Protein AF-A0A924XAI4-F1 (afdb_monomer)

Nearest PDB structures (foldseek):
  3aaw-assembly1_C  TM=6.026E-01  e=7.323E-02  Corynebacterium glutamicum
  3ab2-assembly2_F  TM=6.067E-01  e=8.876E-02  Corynebacterium glutamicum
  3ab4-assembly4_N  TM=6.131E-01  e=1.482E-01  Corynebacterium glutamicum
  3ab2-assembly3_J  TM=6.031E-01  e=2.178E-01  Corynebacterium glutamicum
  3s1t-assembly1_B  TM=5.875E-01  e=3.199E-01  Mycobacterium tuberculosis H37Rv

Secondary structure (DSSP, 8-state):
---------------SS-S--EEEEEEESSHHHHHHHHHHHHHTT--EEEEE---SSS-GGG-PEEEEEEGGGHHHHHHHHHHH-

Sequence (85 aa):
MA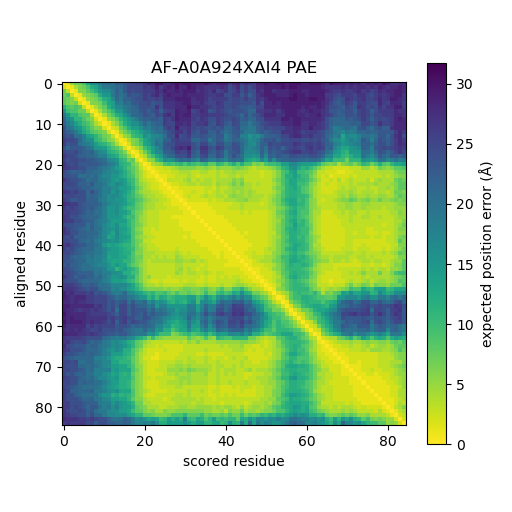SEIIARQGPLAFGPHLPDDIVLLRTFTYEHEALIAQAALESHGIPSMLKSDSAAGMLAFVHGISIAVRAVDKERAARIISEKV

Radius of gyration: 16.92 Å; Cα contacts (8 Å, |Δi|>4): 103; chains: 1; bounding box: 30×45×50 Å

Foldseek 3Di:
DDDDPDPDDDDPPPPPDDDPAWDWQDFALDPVLVVQLCVQCVVVVFDKDKDFPCPDDDPSNRTTIIIIGGPVCRVVSNVSSVVRD

Structure (mmCIF, N/CA/C/O backbone):
data_AF-A0A924XAI4-F1
#
_entry.id   AF-A0A924XAI4-F1
#
loop_
_atom_site.group_PDB
_atom_site.id
_atom_site.type_symbol
_atom_site.label_atom_id
_atom_site.label_alt_id
_atom_site.label_comp_id
_atom_site.label_asym_id
_atom_site.label_entity_id
_atom_site.label_seq_id
_atom_site.pdbx_PDB_ins_code
_atom_site.Cartn_x
_atom_site.Cartn_y
_atom_site.Cartn_z
_atom_site.occupancy
_atom_site.B_iso_or_equiv
_atom_site.auth_seq_id
_atom_site.auth_comp_id
_atom_site.auth_asym_id
_atom_site.auth_atom_id
_atom_site.pdbx_PDB_model_num
ATOM 1 N N . MET A 1 1 ? 3.306 31.038 37.133 1.00 44.47 1 MET A N 1
ATOM 2 C CA . MET A 1 1 ? 3.259 31.552 35.748 1.00 44.47 1 MET A CA 1
ATOM 3 C C . MET A 1 1 ? 3.535 30.380 34.828 1.00 44.47 1 MET A C 1
ATOM 5 O O . MET A 1 1 ? 4.554 29.727 34.991 1.00 44.47 1 MET A O 1
ATOM 9 N N . ALA A 1 2 ? 2.549 30.042 34.003 1.00 48.50 2 ALA A N 1
ATOM 10 C CA . ALA A 1 2 ? 2.510 28.854 33.164 1.00 48.50 2 ALA A CA 1
ATOM 11 C C . ALA A 1 2 ? 3.446 28.969 31.954 1.00 48.50 2 ALA A C 1
ATOM 13 O O . ALA A 1 2 ? 3.525 30.034 31.347 1.00 48.50 2 ALA A O 1
ATOM 14 N N . SER A 1 3 ? 4.098 27.866 31.588 1.00 48.25 3 SER A N 1
ATOM 15 C CA . SER A 1 3 ? 4.557 27.568 30.224 1.00 48.25 3 SER A CA 1
ATOM 16 C C . SER A 1 3 ? 4.862 26.073 30.144 1.00 48.25 3 SER A C 1
ATOM 18 O O . SER A 1 3 ? 5.986 25.627 30.353 1.00 48.25 3 SER A O 1
ATOM 20 N N . GLU A 1 4 ? 3.807 25.296 29.917 1.00 49.16 4 GLU A N 1
ATOM 21 C CA . GLU A 1 4 ? 3.862 23.873 29.595 1.00 49.16 4 GLU A CA 1
ATOM 22 C C . GLU A 1 4 ? 4.156 23.756 28.093 1.00 49.16 4 GLU A C 1
ATOM 24 O O . GLU A 1 4 ? 3.289 23.973 27.246 1.00 49.16 4 GLU A O 1
ATOM 29 N N . ILE A 1 5 ? 5.423 23.520 27.747 1.00 58.91 5 ILE A N 1
ATOM 30 C CA . ILE A 1 5 ? 5.865 23.374 26.357 1.00 58.91 5 ILE A CA 1
ATOM 31 C C . ILE A 1 5 ? 5.630 21.919 25.940 1.00 58.91 5 ILE A C 1
ATOM 33 O O . ILE A 1 5 ? 6.439 21.038 26.205 1.00 58.91 5 ILE A O 1
ATOM 37 N N . ILE A 1 6 ? 4.465 21.698 25.331 1.00 57.22 6 ILE A N 1
ATOM 38 C CA . ILE A 1 6 ? 4.158 20.734 24.262 1.00 57.22 6 ILE A CA 1
ATOM 39 C C . ILE A 1 6 ? 5.014 19.455 24.298 1.00 57.22 6 ILE A C 1
ATOM 41 O O . ILE A 1 6 ? 5.957 19.268 23.530 1.00 57.22 6 ILE A O 1
ATOM 45 N N . ALA A 1 7 ? 4.593 18.510 25.135 1.00 55.66 7 ALA A N 1
ATOM 46 C CA . ALA A 1 7 ? 4.922 17.102 24.974 1.00 55.66 7 ALA A CA 1
ATOM 47 C C . ALA A 1 7 ? 4.182 16.539 23.750 1.00 55.66 7 ALA A C 1
ATOM 49 O O . ALA A 1 7 ? 3.120 15.938 23.884 1.00 55.66 7 ALA A O 1
ATOM 50 N N . ARG A 1 8 ? 4.709 16.739 22.541 1.00 52.84 8 ARG A N 1
ATOM 51 C CA . ARG A 1 8 ? 4.309 15.966 21.357 1.00 52.84 8 ARG A CA 1
ATOM 52 C C . ARG A 1 8 ? 5.496 15.848 20.427 1.00 52.84 8 ARG A C 1
ATOM 54 O O . ARG A 1 8 ? 5.743 16.772 19.670 1.00 52.84 8 ARG A O 1
ATOM 61 N N . GLN A 1 9 ? 6.211 14.734 20.535 1.00 54.31 9 GLN A N 1
ATOM 62 C CA . GLN A 1 9 ? 6.638 13.839 19.447 1.00 54.31 9 GLN A CA 1
ATOM 63 C C . GLN A 1 9 ? 7.566 12.802 20.094 1.00 54.31 9 GLN A C 1
ATOM 65 O O . GLN A 1 9 ? 8.787 12.932 20.094 1.00 54.31 9 GLN A O 1
ATOM 70 N N . GLY A 1 10 ? 6.959 11.799 20.737 1.00 43.22 10 GLY A N 1
ATOM 71 C CA . GLY A 1 10 ? 7.666 10.546 20.990 1.00 43.22 10 GLY A CA 1
ATOM 72 C C . GLY A 1 10 ? 7.994 9.876 19.649 1.00 43.22 10 GLY A C 1
ATOM 73 O O . GLY A 1 10 ? 7.318 10.164 18.657 1.00 43.22 10 GLY A O 1
ATOM 74 N N . PRO A 1 11 ? 9.019 9.010 19.590 1.00 45.81 11 PRO A N 1
ATOM 75 C CA . PRO A 1 11 ? 9.382 8.302 18.365 1.00 45.81 11 PRO A CA 1
ATOM 76 C C . PRO A 1 11 ? 8.173 7.509 17.854 1.00 45.81 11 PRO A C 1
ATOM 78 O O . PRO A 1 11 ? 7.284 7.191 18.641 1.00 45.81 11 PRO A O 1
ATOM 81 N N . LEU A 1 12 ? 8.138 7.205 16.552 1.00 51.22 12 LEU A N 1
ATOM 82 C CA . LEU A 1 12 ? 7.132 6.375 15.872 1.00 51.22 12 LEU A CA 1
ATOM 83 C C . LEU A 1 12 ? 7.065 4.961 16.490 1.00 51.22 12 LEU A C 1
ATOM 85 O O . LEU A 1 12 ? 7.497 3.974 15.904 1.00 51.22 12 LEU A O 1
ATOM 89 N N . ALA A 1 13 ? 6.561 4.858 17.713 1.00 45.78 13 ALA A N 1
ATOM 90 C CA . ALA A 1 13 ? 6.294 3.624 18.408 1.00 45.78 13 ALA A CA 1
ATOM 91 C C . ALA A 1 13 ? 4.904 3.195 17.960 1.00 45.78 13 ALA A C 1
ATOM 93 O O . ALA A 1 13 ? 3.889 3.731 18.410 1.00 45.78 13 ALA A O 1
ATOM 94 N N . PHE A 1 14 ? 4.872 2.253 17.019 1.00 55.12 14 PHE A N 1
ATOM 95 C CA . PHE A 1 14 ? 3.706 1.419 16.783 1.00 55.12 14 PHE A CA 1
ATOM 96 C C . PHE A 1 14 ? 3.204 0.947 18.159 1.00 55.12 14 PHE A C 1
ATOM 98 O O . PHE A 1 14 ? 3.884 0.177 18.834 1.00 55.12 14 PHE A O 1
ATOM 105 N N . GLY A 1 15 ? 2.086 1.510 18.633 1.00 49.38 15 GLY A N 1
ATOM 106 C CA . GLY A 1 15 ? 1.542 1.179 19.950 1.00 49.38 15 GLY A CA 1
ATOM 107 C C . GLY A 1 15 ? 1.309 -0.331 20.087 1.00 49.38 15 GLY A C 1
ATOM 108 O O . GLY A 1 15 ? 1.151 -1.013 19.071 1.00 49.38 15 GLY A O 1
ATOM 109 N N . PRO A 1 16 ? 1.279 -0.879 21.314 1.00 48.75 16 PRO A N 1
ATOM 110 C CA . PRO A 1 16 ? 1.104 -2.306 21.534 1.00 48.75 16 PRO A CA 1
ATOM 111 C C . PRO A 1 16 ? -0.361 -2.678 21.268 1.00 48.75 16 PRO A C 1
ATOM 113 O O . PRO A 1 16 ? -1.194 -2.737 22.172 1.00 48.75 16 PRO A O 1
ATOM 116 N N . HIS A 1 17 ? -0.695 -2.891 20.000 1.00 47.53 17 HIS A N 1
ATOM 117 C CA . HIS A 1 17 ? -1.935 -3.525 19.576 1.00 47.53 17 HIS A CA 1
ATOM 118 C C . HIS A 1 17 ? -1.619 -4.480 18.426 1.00 47.53 17 HIS A C 1
ATOM 120 O O . HIS A 1 17 ? -1.529 -4.059 17.281 1.00 47.53 17 HIS A O 1
ATOM 126 N N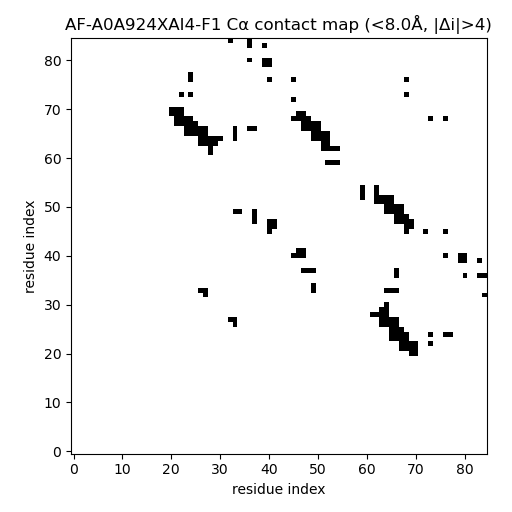 . LEU A 1 18 ? -1.407 -5.743 18.820 1.00 47.56 18 LEU A N 1
ATOM 127 C CA . LEU A 1 18 ? -1.393 -6.997 18.050 1.00 47.56 18 LEU A CA 1
ATOM 128 C C . LEU A 1 18 ? -0.547 -7.029 16.748 1.00 47.56 18 LEU A C 1
ATOM 130 O O . LEU A 1 18 ? -0.857 -6.328 15.788 1.00 47.56 18 LEU A O 1
ATOM 134 N N . PRO A 1 19 ? 0.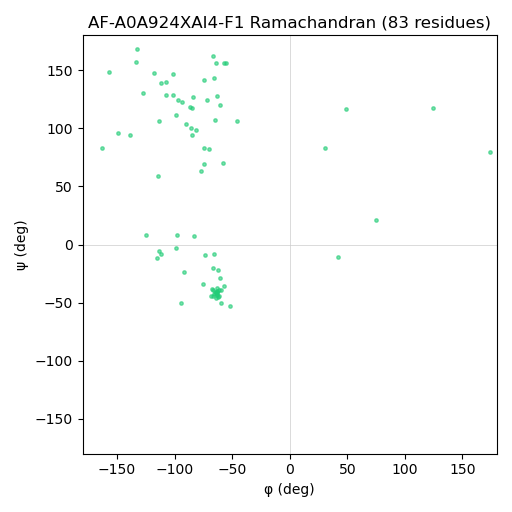495 -7.880 16.672 1.00 56.62 19 PRO A N 1
ATOM 135 C CA . PRO A 1 19 ? 1.484 -7.832 15.595 1.00 56.62 19 PRO A CA 1
ATOM 136 C C . PRO A 1 19 ? 1.125 -8.542 14.271 1.00 56.62 19 PRO A C 1
ATOM 138 O O . PRO A 1 19 ? 1.989 -8.592 13.403 1.00 56.62 19 PRO A O 1
ATOM 141 N N . ASP A 1 20 ? -0.088 -9.058 14.047 1.0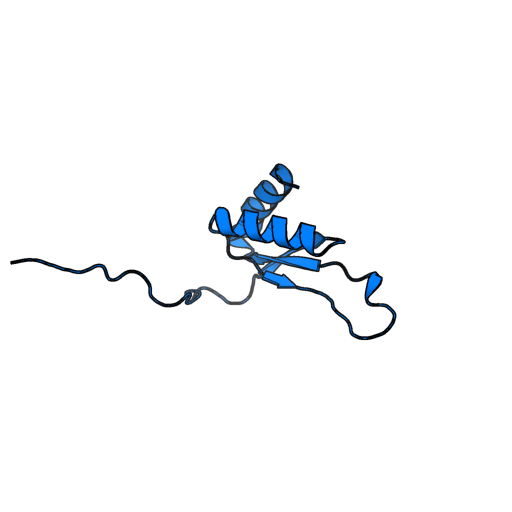0 56.62 20 ASP A N 1
ATOM 142 C CA . ASP A 1 20 ? -0.236 -10.144 13.052 1.00 56.62 20 ASP A CA 1
ATOM 143 C C . ASP A 1 20 ? -1.026 -9.862 11.768 1.00 56.62 20 ASP A C 1
ATOM 145 O O . ASP A 1 20 ? -1.011 -10.690 10.863 1.00 56.62 20 ASP A O 1
ATOM 149 N N . ASP A 1 21 ? -1.655 -8.701 11.609 1.00 74.19 21 ASP A N 1
ATOM 150 C CA . ASP A 1 21 ? -2.525 -8.467 10.449 1.00 74.19 21 ASP A CA 1
ATOM 151 C C . ASP A 1 21 ? -1.961 -7.380 9.523 1.00 74.19 21 ASP A C 1
ATOM 153 O O . ASP A 1 21 ? -2.567 -6.335 9.283 1.00 74.19 21 ASP A O 1
ATOM 157 N N . ILE A 1 22 ? -0.748 -7.597 9.009 1.00 79.00 22 ILE A N 1
ATOM 158 C CA . ILE A 1 22 ? -0.255 -6.852 7.844 1.00 79.00 22 ILE A CA 1
ATOM 159 C C . ILE A 1 22 ? -0.765 -7.564 6.593 1.00 79.00 22 ILE A C 1
ATOM 161 O O . ILE A 1 22 ? -0.414 -8.710 6.324 1.00 79.00 22 ILE A O 1
ATOM 165 N N . VAL A 1 23 ? -1.578 -6.868 5.804 1.00 84.94 23 VAL A N 1
ATOM 166 C CA . VAL A 1 23 ? -2.158 -7.398 4.570 1.00 84.94 23 VAL A CA 1
ATOM 167 C C . VAL A 1 23 ? -1.506 -6.768 3.354 1.00 84.94 23 VAL A C 1
ATOM 169 O O . VAL A 1 23 ? -1.261 -5.560 3.297 1.00 84.94 23 VAL A O 1
ATOM 172 N N . LEU A 1 24 ? -1.271 -7.601 2.345 1.00 84.69 24 LEU A N 1
ATOM 173 C CA . LEU A 1 24 ? -0.879 -7.138 1.026 1.00 84.69 24 LEU A CA 1
ATOM 174 C C . LEU A 1 24 ? -2.080 -6.477 0.348 1.00 84.69 24 LEU A C 1
ATOM 176 O O . LEU A 1 24 ? -3.136 -7.096 0.206 1.00 84.69 24 LEU A O 1
ATOM 180 N N . LEU A 1 25 ? -1.921 -5.227 -0.075 1.00 85.25 25 LEU A N 1
ATOM 181 C CA . LEU A 1 25 ? -2.994 -4.478 -0.713 1.00 85.25 25 LEU A CA 1
ATOM 182 C C . LEU A 1 25 ? -2.936 -4.582 -2.238 1.00 85.25 25 LEU A C 1
ATOM 184 O O . LEU A 1 25 ? -3.945 -4.864 -2.882 1.00 85.25 25 LEU A O 1
ATOM 188 N N . ARG A 1 26 ? -1.762 -4.316 -2.814 1.00 82.94 26 ARG A N 1
ATOM 189 C CA . ARG A 1 26 ? -1.539 -4.313 -4.261 1.00 82.94 26 ARG A CA 1
ATOM 190 C C . ARG A 1 26 ? -0.066 -4.543 -4.570 1.00 82.94 26 ARG A C 1
ATOM 192 O O . ARG A 1 26 ? 0.800 -4.098 -3.821 1.00 82.94 26 ARG A O 1
ATOM 199 N N . THR A 1 27 ? 0.193 -5.193 -5.696 1.00 84.31 27 THR A N 1
ATOM 200 C CA . THR A 1 27 ? 1.525 -5.320 -6.285 1.00 84.31 27 THR A CA 1
ATOM 201 C C . THR A 1 27 ? 1.597 -4.439 -7.527 1.00 84.31 27 THR A C 1
ATOM 203 O O . THR A 1 27 ? 0.716 -4.499 -8.382 1.00 84.31 27 THR A O 1
ATOM 206 N N . PHE A 1 28 ? 2.623 -3.602 -7.598 1.00 82.56 28 PHE A N 1
ATOM 207 C CA . PHE A 1 28 ? 2.925 -2.700 -8.701 1.00 82.56 28 PHE A CA 1
ATOM 208 C C . PHE A 1 28 ? 4.037 -3.285 -9.561 1.00 82.56 28 PHE A C 1
ATOM 210 O O . PHE A 1 28 ? 4.938 -3.950 -9.052 1.00 82.56 28 PHE A O 1
ATOM 217 N N . THR A 1 29 ? 3.992 -3.029 -10.865 1.00 79.94 29 THR A N 1
ATOM 218 C CA . THR A 1 29 ? 5.053 -3.463 -11.780 1.00 79.94 29 THR A CA 1
ATOM 219 C C . THR A 1 29 ? 6.291 -2.583 -11.639 1.00 79.94 29 THR A C 1
ATOM 221 O O . THR A 1 29 ? 7.406 -3.088 -11.742 1.00 79.94 29 THR A O 1
ATOM 224 N N . TYR A 1 30 ? 6.106 -1.289 -11.358 1.00 81.00 30 TYR A N 1
ATOM 225 C CA . TYR A 1 30 ? 7.198 -0.329 -11.264 1.00 81.00 30 TYR A CA 1
ATOM 226 C C . TYR A 1 30 ? 7.330 0.303 -9.876 1.00 81.00 30 TYR A C 1
ATOM 228 O O . TYR A 1 30 ? 6.351 0.570 -9.181 1.00 81.00 30 TYR A O 1
ATOM 236 N N . GLU A 1 31 ? 8.572 0.615 -9.502 1.00 82.31 31 GLU A N 1
ATOM 237 C CA . GLU A 1 31 ? 8.903 1.225 -8.208 1.00 82.31 31 GLU A CA 1
ATOM 238 C C . GLU A 1 31 ? 8.288 2.607 -8.024 1.00 82.31 31 GLU A C 1
ATOM 240 O O . GLU A 1 31 ? 7.759 2.911 -6.959 1.00 82.31 31 GLU A O 1
ATOM 245 N N . HIS A 1 32 ? 8.287 3.426 -9.074 1.00 83.38 32 HIS A N 1
ATOM 246 C CA . HIS A 1 32 ? 7.729 4.772 -8.995 1.00 83.38 32 HIS A CA 1
ATOM 247 C C . HIS A 1 32 ? 6.220 4.761 -8.699 1.00 83.38 32 HIS A C 1
ATOM 249 O O . HIS A 1 32 ? 5.758 5.588 -7.918 1.00 83.38 32 HIS A O 1
ATOM 255 N N . GLU A 1 33 ? 5.456 3.812 -9.251 1.00 84.75 33 GLU A N 1
ATOM 256 C CA . GLU A 1 33 ? 4.023 3.672 -8.957 1.00 84.75 33 GLU A CA 1
ATOM 257 C C . GLU A 1 33 ? 3.795 3.275 -7.495 1.00 84.75 33 GLU A C 1
ATOM 259 O O . GLU A 1 33 ? 2.938 3.842 -6.816 1.00 84.75 33 GLU A O 1
ATOM 264 N N . ALA A 1 34 ? 4.609 2.345 -6.988 1.00 86.00 34 ALA A N 1
ATOM 265 C CA . ALA A 1 34 ? 4.556 1.923 -5.595 1.00 86.00 34 ALA A CA 1
ATOM 266 C C . ALA A 1 34 ? 4.896 3.072 -4.631 1.00 86.00 34 ALA A C 1
ATOM 268 O O . ALA A 1 34 ? 4.216 3.246 -3.620 1.00 86.00 34 ALA A O 1
ATOM 269 N N . LEU A 1 35 ? 5.896 3.893 -4.968 1.00 87.06 35 LEU A N 1
ATOM 270 C CA . LEU A 1 35 ? 6.273 5.083 -4.200 1.00 87.06 35 LEU A CA 1
ATOM 271 C C . LEU A 1 35 ? 5.165 6.145 -4.201 1.00 87.06 35 LEU A C 1
ATOM 273 O O . LEU A 1 35 ? 4.878 6.726 -3.156 1.00 87.06 35 LEU A O 1
ATOM 277 N N . ILE A 1 36 ? 4.504 6.376 -5.340 1.00 89.31 36 ILE A N 1
ATOM 278 C CA . ILE A 1 36 ? 3.355 7.294 -5.428 1.00 89.31 36 ILE A CA 1
ATOM 279 C C . ILE A 1 36 ? 2.210 6.798 -4.539 1.00 89.31 36 ILE A C 1
ATOM 281 O O . ILE A 1 36 ? 1.631 7.578 -3.779 1.00 89.31 36 ILE A O 1
ATOM 285 N N . ALA A 1 37 ? 1.905 5.500 -4.590 1.00 87.06 37 ALA A N 1
ATOM 286 C CA . ALA A 1 37 ? 0.876 4.893 -3.755 1.00 87.06 37 ALA A CA 1
ATOM 287 C C . ALA A 1 37 ? 1.217 4.984 -2.258 1.00 87.06 37 ALA A C 1
ATOM 289 O O . ALA A 1 37 ? 0.351 5.339 -1.458 1.00 87.06 37 ALA A O 1
ATOM 290 N N . GLN A 1 38 ? 2.471 4.730 -1.879 1.00 87.88 38 GLN A N 1
ATOM 291 C CA . GLN A 1 38 ? 2.951 4.899 -0.507 1.00 87.88 38 GLN A CA 1
ATOM 292 C C . GLN A 1 38 ? 2.793 6.346 -0.035 1.00 87.88 38 GLN A C 1
ATOM 294 O O . GLN A 1 38 ? 2.195 6.582 1.014 1.00 87.88 38 GLN A O 1
ATOM 299 N N . ALA A 1 39 ? 3.254 7.317 -0.825 1.00 87.38 39 ALA A N 1
ATOM 300 C CA . ALA A 1 39 ? 3.144 8.733 -0.487 1.00 87.38 39 ALA A CA 1
ATOM 301 C C . ALA A 1 39 ? 1.680 9.171 -0.315 1.00 87.38 39 ALA A C 1
ATOM 303 O O . ALA A 1 39 ? 1.354 9.926 0.604 1.00 87.38 39 ALA A O 1
ATOM 304 N N . ALA A 1 40 ? 0.775 8.661 -1.157 1.00 89.06 40 ALA A N 1
ATOM 305 C CA . ALA A 1 40 ? -0.655 8.903 -1.018 1.00 89.06 40 ALA A CA 1
ATOM 306 C C . ALA A 1 40 ? -1.212 8.325 0.296 1.00 89.06 40 ALA A C 1
ATOM 308 O O . ALA A 1 40 ? -1.971 9.001 0.985 1.00 89.06 40 ALA A O 1
ATOM 309 N N . LEU A 1 41 ? -0.826 7.110 0.687 1.00 87.19 41 LEU A N 1
ATOM 310 C CA . LEU A 1 41 ? -1.273 6.513 1.950 1.00 87.19 41 LEU A CA 1
ATOM 311 C C . LEU A 1 41 ? -0.727 7.261 3.171 1.00 87.19 41 LEU A C 1
ATOM 313 O O . LEU A 1 41 ? -1.489 7.582 4.088 1.00 87.19 41 LEU A O 1
ATOM 317 N N . GLU A 1 42 ? 0.557 7.611 3.155 1.00 87.62 42 GLU A N 1
ATOM 318 C CA . GLU A 1 42 ? 1.207 8.356 4.235 1.00 87.62 42 GLU A CA 1
ATOM 319 C C . GLU A 1 42 ? 0.594 9.749 4.410 1.00 87.62 42 GL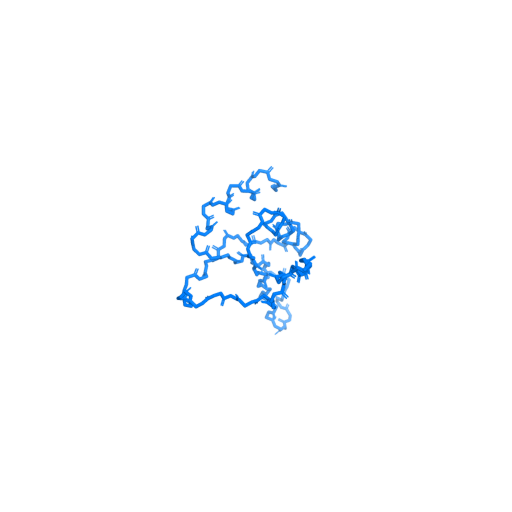U A C 1
ATOM 321 O O . GLU A 1 42 ? 0.292 10.154 5.535 1.00 87.62 42 GLU A O 1
ATOM 326 N N . SER A 1 43 ? 0.288 10.447 3.310 1.00 87.50 43 SER A N 1
ATOM 327 C CA . SER A 1 43 ? -0.399 11.746 3.344 1.00 87.50 43 SER A CA 1
ATOM 328 C C . SER A 1 43 ? -1.803 11.676 3.956 1.00 87.50 43 SER A C 1
ATOM 330 O O . SER A 1 43 ? -2.327 12.697 4.401 1.00 87.50 43 SER A O 1
ATOM 332 N N . HIS A 1 44 ? -2.427 10.499 3.976 1.00 85.94 44 HIS A N 1
ATOM 333 C CA . HIS A 1 44 ? -3.731 10.258 4.595 1.00 85.94 44 HIS A CA 1
ATOM 334 C C . HIS A 1 44 ? -3.618 9.659 6.011 1.00 85.94 44 HIS A C 1
ATOM 336 O O . HIS A 1 44 ? -4.635 9.295 6.611 1.00 85.94 44 HIS A O 1
ATOM 342 N N . GLY A 1 45 ? -2.399 9.583 6.559 1.00 86.06 45 GLY A N 1
ATOM 343 C CA . GLY A 1 45 ? -2.114 9.065 7.894 1.00 86.06 45 GLY A CA 1
ATOM 344 C C . GLY A 1 45 ? -2.194 7.544 7.999 1.00 86.06 45 GLY A C 1
ATOM 345 O O . GLY A 1 45 ? -2.389 7.036 9.101 1.00 86.06 45 GLY A O 1
ATOM 346 N N . ILE A 1 46 ? -2.082 6.822 6.879 1.00 87.06 46 ILE A N 1
ATOM 347 C CA . ILE A 1 46 ? -2.079 5.357 6.845 1.00 87.06 46 ILE A CA 1
ATOM 348 C C . ILE A 1 46 ? -0.627 4.876 6.766 1.00 87.06 46 ILE A C 1
ATOM 350 O O . ILE A 1 46 ? 0.020 5.066 5.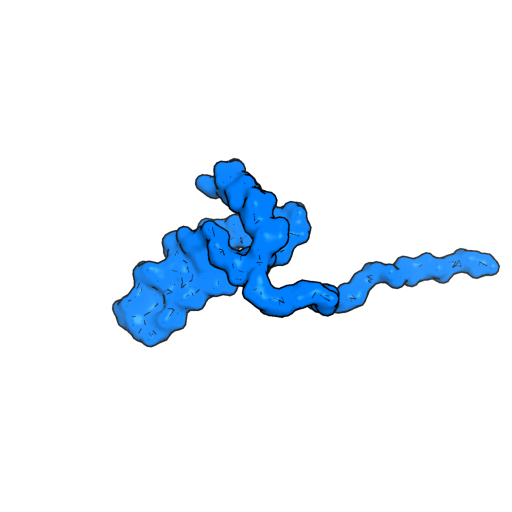734 1.00 87.06 46 ILE A O 1
ATOM 354 N N . PRO A 1 47 ? -0.101 4.231 7.822 1.00 83.81 47 PRO A N 1
ATOM 355 C CA . PRO A 1 47 ? 1.214 3.611 7.768 1.00 83.81 47 PRO A CA 1
ATOM 356 C C . PRO A 1 47 ? 1.215 2.489 6.728 1.00 83.81 47 PRO A C 1
ATOM 358 O O . PRO A 1 47 ? 0.370 1.591 6.774 1.00 83.81 47 PRO A O 1
ATOM 361 N N . SER A 1 48 ? 2.172 2.526 5.807 1.00 83.00 48 SER A N 1
ATOM 362 C CA . SER A 1 48 ? 2.336 1.505 4.775 1.00 83.00 48 SER A CA 1
ATOM 363 C C . SER A 1 48 ? 3.795 1.074 4.668 1.00 83.00 48 SER A C 1
ATOM 365 O O . SER A 1 48 ? 4.701 1.783 5.101 1.00 83.00 48 SER A O 1
ATOM 367 N N . MET A 1 49 ? 4.017 -0.129 4.147 1.00 85.75 49 MET A N 1
ATOM 368 C CA . MET A 1 49 ? 5.341 -0.689 3.908 1.00 85.75 49 MET A CA 1
ATOM 369 C C . MET A 1 49 ? 5.433 -1.162 2.465 1.00 85.75 49 MET A C 1
ATOM 371 O O . MET A 1 49 ? 4.577 -1.917 2.002 1.00 85.75 49 MET A O 1
ATOM 375 N N . LEU A 1 50 ? 6.495 -0.760 1.772 1.00 85.12 50 LEU A N 1
ATOM 376 C CA . LEU A 1 50 ? 6.858 -1.351 0.492 1.00 85.12 50 LEU A CA 1
ATOM 377 C C . LEU A 1 50 ? 7.680 -2.615 0.727 1.00 85.12 50 LEU A C 1
ATOM 379 O O . LEU A 1 50 ? 8.684 -2.609 1.439 1.00 85.12 50 LEU A O 1
ATOM 383 N N . LYS A 1 51 ? 7.244 -3.708 0.111 1.00 79.31 51 LYS A N 1
ATOM 384 C CA . LYS A 1 51 ? 7.957 -4.973 0.042 1.00 79.31 51 LYS A CA 1
ATOM 385 C C . LYS A 1 51 ? 8.351 -5.217 -1.406 1.00 79.31 51 LYS A C 1
ATOM 387 O O . LYS A 1 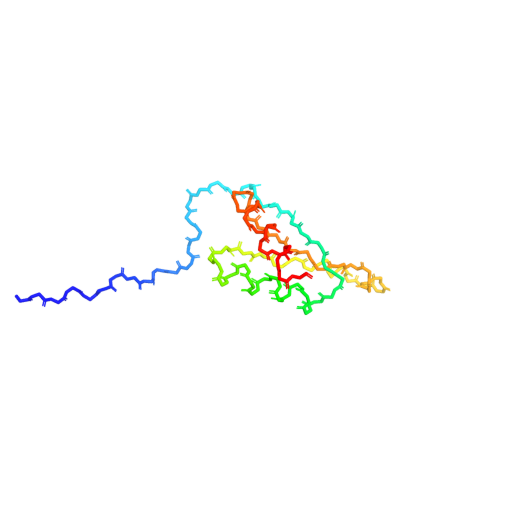51 ? 7.516 -5.562 -2.239 1.00 79.31 51 LYS A O 1
ATOM 392 N N . SER A 1 52 ? 9.630 -5.046 -1.691 1.00 73.00 52 SER A N 1
ATOM 393 C CA . SER A 1 52 ? 10.208 -5.439 -2.970 1.00 73.00 52 SER A CA 1
ATOM 394 C C . SER A 1 52 ? 10.607 -6.907 -2.879 1.00 73.00 52 SER A C 1
ATOM 396 O O . SER A 1 52 ? 11.460 -7.259 -2.064 1.00 73.00 52 SER A O 1
ATOM 398 N N . ASP A 1 53 ? 10.019 -7.767 -3.710 1.00 62.00 53 ASP A N 1
ATOM 399 C CA . ASP A 1 53 ? 10.541 -9.122 -3.920 1.00 62.00 53 ASP A CA 1
ATOM 400 C C . ASP A 1 53 ? 11.768 -9.045 -4.841 1.00 62.00 53 ASP A C 1
ATOM 402 O O . ASP A 1 53 ? 11.798 -9.573 -5.947 1.00 62.00 53 ASP A O 1
ATOM 406 N N . SER A 1 54 ? 12.823 -8.368 -4.387 1.00 54.72 54 SER A N 1
ATOM 407 C CA . SER A 1 54 ? 14.131 -8.425 -5.039 1.00 54.72 54 SER A CA 1
ATOM 408 C C . SER A 1 54 ? 14.777 -9.774 -4.721 1.00 54.72 54 SER A C 1
ATOM 410 O O . SER A 1 54 ? 15.740 -9.862 -3.961 1.00 54.72 54 SER A O 1
ATOM 412 N N . ALA A 1 55 ? 14.219 -10.855 -5.269 1.00 51.16 55 ALA A N 1
ATOM 413 C CA . ALA A 1 55 ? 14.865 -12.156 -5.281 1.00 51.16 55 ALA A CA 1
ATOM 414 C C . ALA A 1 55 ? 16.127 -12.038 -6.148 1.00 51.16 55 ALA A C 1
ATOM 416 O O . ALA A 1 55 ? 16.067 -11.862 -7.365 1.00 51.16 55 ALA A O 1
ATOM 417 N N . ALA A 1 56 ? 17.284 -12.038 -5.493 1.00 49.91 56 ALA A N 1
ATOM 418 C CA . ALA A 1 56 ? 18.575 -11.860 -6.133 1.00 49.91 56 ALA A CA 1
ATOM 419 C C . ALA A 1 56 ? 18.848 -12.972 -7.165 1.00 49.91 56 ALA A C 1
ATOM 421 O O . ALA A 1 56 ? 18.942 -14.144 -6.812 1.00 49.91 56 ALA A O 1
ATOM 422 N N . GLY A 1 57 ? 19.036 -12.580 -8.430 1.00 47.50 57 GLY A N 1
ATOM 423 C CA . GLY A 1 57 ? 19.604 -13.421 -9.489 1.00 47.50 57 GLY A CA 1
ATOM 424 C C . GLY A 1 57 ? 18.709 -13.559 -10.719 1.00 47.50 57 GLY A C 1
ATOM 425 O O . GLY A 1 57 ? 17.623 -14.100 -10.605 1.00 47.50 57 GLY A O 1
ATOM 426 N N . MET A 1 58 ? 19.195 -13.076 -11.876 1.00 51.47 58 MET A N 1
ATOM 427 C CA . MET A 1 58 ? 18.772 -13.266 -13.290 1.00 51.47 58 MET A CA 1
ATOM 428 C C . MET A 1 58 ? 17.269 -13.264 -13.692 1.00 51.47 58 MET A C 1
ATOM 430 O O . MET A 1 58 ? 16.981 -13.144 -14.877 1.00 51.47 58 MET A O 1
ATOM 434 N N . LEU A 1 59 ? 16.317 -13.303 -12.758 1.00 51.00 59 LEU A N 1
ATOM 435 C CA . LEU A 1 59 ? 14.857 -13.327 -12.933 1.00 51.00 59 LEU A CA 1
ATOM 436 C C . LEU A 1 59 ? 14.158 -12.188 -12.160 1.00 51.00 59 LEU A C 1
ATOM 438 O O . LEU A 1 59 ? 12.933 -12.121 -12.111 1.00 51.00 59 LEU A O 1
ATOM 442 N N . ALA A 1 60 ? 14.928 -11.256 -11.586 1.00 50.03 60 ALA A N 1
ATOM 443 C CA . ALA A 1 60 ? 14.425 -10.133 -10.786 1.00 50.03 60 ALA A CA 1
ATOM 444 C C . ALA A 1 60 ? 13.590 -9.104 -11.580 1.00 50.03 60 ALA A C 1
ATOM 446 O O . ALA A 1 60 ? 12.979 -8.226 -10.985 1.00 50.03 60 ALA A O 1
ATOM 447 N N . PHE A 1 61 ? 13.523 -9.211 -12.912 1.00 48.72 61 PHE A N 1
ATOM 448 C CA . PHE A 1 61 ? 12.730 -8.308 -13.756 1.00 48.72 61 PHE A CA 1
ATOM 449 C C . PHE A 1 61 ? 11.210 -8.540 -13.677 1.00 48.72 61 PHE A C 1
ATOM 451 O O . PHE A 1 61 ? 10.456 -7.745 -14.228 1.00 48.72 61 PHE A O 1
ATOM 458 N N . VAL A 1 62 ? 10.749 -9.618 -13.028 1.00 52.47 62 VAL A N 1
ATOM 459 C CA . VAL A 1 62 ? 9.322 -10.006 -13.007 1.00 52.47 62 VAL A CA 1
ATOM 460 C C . VAL A 1 62 ? 8.682 -9.846 -11.621 1.00 52.47 62 VAL A C 1
ATOM 462 O O . VAL A 1 62 ? 7.466 -9.959 -11.477 1.00 52.47 62 VAL A O 1
ATOM 465 N N . HIS A 1 63 ? 9.469 -9.552 -10.586 1.00 59.00 63 HIS A N 1
ATOM 466 C CA . HIS A 1 63 ? 8.947 -9.436 -9.229 1.00 59.00 63 HIS A CA 1
ATOM 467 C C . HIS A 1 63 ? 8.520 -7.996 -8.933 1.00 59.00 63 HIS A C 1
ATOM 469 O O . HIS A 1 63 ? 9.343 -7.107 -8.731 1.00 59.00 63 HIS A O 1
ATOM 475 N N . GLY A 1 64 ? 7.206 -7.771 -8.952 1.00 68.44 64 GLY A N 1
ATOM 476 C CA . GLY A 1 64 ? 6.608 -6.473 -8.658 1.00 68.44 64 GLY A CA 1
ATOM 477 C C . GLY A 1 64 ? 6.790 -6.032 -7.202 1.00 68.44 64 GLY A C 1
ATOM 478 O O . GLY A 1 64 ? 7.069 -6.828 -6.303 1.00 68.44 64 GLY A O 1
ATOM 479 N N . ILE A 1 65 ? 6.596 -4.739 -6.964 1.00 81.50 65 ILE A N 1
ATOM 480 C CA . ILE A 1 65 ? 6.734 -4.106 -5.654 1.00 81.50 65 ILE A CA 1
ATOM 481 C C . ILE A 1 65 ? 5.376 -4.063 -4.982 1.00 81.50 65 ILE A C 1
ATOM 483 O O . ILE A 1 65 ? 4.399 -3.532 -5.498 1.00 81.50 65 ILE A O 1
ATOM 487 N N . SER A 1 66 ? 5.316 -4.654 -3.807 1.00 83.56 66 SER A N 1
ATOM 488 C CA . SER A 1 66 ? 4.089 -4.910 -3.081 1.00 83.56 66 SER A CA 1
ATOM 489 C C . SER A 1 66 ? 3.896 -3.883 -1.974 1.00 83.56 66 SER A C 1
ATOM 491 O O . SER A 1 66 ? 4.800 -3.685 -1.169 1.00 83.56 66 SER A O 1
ATOM 493 N N . ILE A 1 67 ? 2.726 -3.245 -1.898 1.00 85.94 67 ILE A N 1
ATOM 494 C CA . ILE A 1 67 ? 2.385 -2.351 -0.787 1.00 85.94 67 ILE A CA 1
ATOM 495 C C . ILE A 1 67 ? 1.559 -3.095 0.255 1.00 85.94 67 ILE A C 1
ATOM 497 O O . ILE A 1 67 ? 0.509 -3.675 -0.041 1.00 85.94 67 ILE A O 1
ATOM 501 N N . ALA A 1 68 ? 2.052 -3.084 1.484 1.00 86.31 68 ALA A N 1
ATOM 502 C CA . ALA A 1 68 ? 1.420 -3.709 2.624 1.00 86.31 68 ALA A CA 1
ATOM 503 C C . ALA A 1 68 ? 0.935 -2.641 3.605 1.00 86.31 68 ALA A C 1
ATOM 505 O O . ALA A 1 68 ? 1.613 -1.643 3.857 1.00 86.31 68 ALA A O 1
ATOM 506 N N . VAL A 1 69 ? -0.253 -2.856 4.154 1.00 86.69 69 VAL A N 1
ATOM 507 C CA . VAL A 1 69 ? -0.872 -1.986 5.158 1.00 86.69 69 VAL A CA 1
ATOM 508 C C . VAL A 1 69 ? -1.403 -2.841 6.294 1.00 86.69 69 VAL A C 1
ATOM 510 O O . VAL A 1 69 ? -1.508 -4.062 6.179 1.00 86.69 69 VAL A O 1
ATOM 513 N N . ARG A 1 70 ? -1.786 -2.209 7.396 1.00 84.31 70 ARG A N 1
ATOM 514 C CA . ARG A 1 70 ? -2.522 -2.911 8.447 1.00 84.31 70 ARG A CA 1
ATOM 515 C C . ARG A 1 70 ? -3.894 -3.344 7.927 1.00 84.31 70 ARG A C 1
ATOM 517 O O . ARG A 1 70 ? -4.542 -2.586 7.207 1.00 84.31 70 ARG A O 1
ATOM 524 N N . ALA A 1 71 ? -4.381 -4.513 8.337 1.00 84.88 71 ALA A N 1
ATOM 525 C CA . ALA A 1 71 ? -5.690 -5.025 7.933 1.00 84.88 71 ALA A CA 1
ATOM 526 C C . ALA A 1 71 ? -6.821 -4.061 8.298 1.00 84.88 71 ALA A C 1
ATOM 528 O O . ALA A 1 71 ? -7.749 -3.886 7.512 1.00 84.88 71 ALA A O 1
ATOM 529 N N . VAL A 1 72 ? -6.698 -3.377 9.441 1.00 85.56 72 VAL A N 1
ATOM 530 C CA . VAL A 1 72 ? -7.654 -2.350 9.887 1.00 85.56 72 VAL A CA 1
ATOM 531 C C . VAL A 1 72 ? -7.767 -1.176 8.910 1.00 85.56 72 VAL A C 1
ATOM 533 O O . VAL A 1 72 ? -8.827 -0.572 8.792 1.00 85.56 72 VAL A O 1
ATOM 536 N N . ASP A 1 73 ? -6.697 -0.883 8.170 1.00 86.38 73 ASP A N 1
ATOM 537 C CA . ASP A 1 73 ? -6.632 0.214 7.207 1.00 86.38 73 ASP A CA 1
ATOM 538 C C . ASP A 1 73 ? -6.866 -0.257 5.762 1.00 86.38 73 ASP A C 1
ATOM 540 O O . ASP A 1 73 ? -6.929 0.570 4.853 1.00 86.38 73 ASP A O 1
ATOM 544 N N . LYS A 1 74 ? -7.037 -1.568 5.527 1.00 85.50 74 LYS A N 1
ATOM 545 C CA . LYS A 1 74 ? -7.129 -2.184 4.192 1.00 85.50 74 LYS A CA 1
ATOM 546 C C . LYS A 1 74 ? -8.167 -1.515 3.298 1.00 85.50 74 LYS A C 1
ATOM 548 O O . LYS A 1 74 ? -7.858 -1.125 2.176 1.00 85.50 74 LYS A O 1
ATOM 553 N N . GLU A 1 75 ? -9.403 -1.387 3.773 1.00 87.69 75 GLU A N 1
ATOM 554 C CA . GLU A 1 75 ? -10.497 -0.834 2.965 1.00 87.69 75 GLU A CA 1
ATOM 555 C C . GLU A 1 75 ? -10.272 0.644 2.641 1.00 87.69 75 GLU A C 1
ATOM 557 O O . GLU A 1 75 ? -10.525 1.101 1.524 1.00 87.69 75 GLU A O 1
ATOM 562 N N . ARG A 1 76 ? -9.747 1.392 3.615 1.00 86.81 76 ARG A N 1
ATOM 563 C CA . ARG A 1 76 ? -9.447 2.814 3.461 1.00 86.81 76 ARG A CA 1
ATOM 564 C C . ARG A 1 76 ? -8.294 3.029 2.481 1.00 86.81 76 ARG A C 1
ATOM 566 O O . ARG A 1 76 ? -8.399 3.876 1.598 1.00 86.81 76 ARG A O 1
ATOM 573 N N . ALA A 1 77 ? -7.241 2.227 2.596 1.00 86.50 77 ALA A N 1
ATOM 574 C CA . ALA A 1 77 ? -6.095 2.244 1.700 1.00 86.50 77 ALA A CA 1
ATOM 575 C C . ALA A 1 77 ? -6.475 1.849 0.264 1.00 86.50 77 ALA A C 1
ATOM 577 O O . ALA A 1 77 ? -6.053 2.506 -0.688 1.00 86.50 77 ALA A O 1
ATOM 578 N N . ALA A 1 78 ? -7.331 0.835 0.098 1.00 86.75 78 ALA A N 1
ATOM 579 C CA . ALA A 1 78 ? -7.814 0.400 -1.212 1.00 86.75 78 ALA A CA 1
ATOM 580 C C . ALA A 1 78 ? -8.588 1.509 -1.940 1.00 86.75 78 ALA A C 1
ATOM 582 O O . ALA A 1 78 ? -8.407 1.696 -3.143 1.00 86.75 78 ALA A O 1
ATOM 583 N N . ARG A 1 79 ? -9.404 2.280 -1.210 1.00 87.06 79 ARG A N 1
ATOM 584 C CA . ARG A 1 79 ? -10.121 3.438 -1.764 1.00 87.06 79 ARG A CA 1
ATOM 585 C C . ARG A 1 79 ? -9.174 4.538 -2.235 1.00 87.06 79 ARG A C 1
ATOM 587 O O . ARG A 1 79 ? -9.340 5.026 -3.344 1.00 87.06 79 ARG A O 1
ATOM 594 N N . ILE A 1 80 ? -8.177 4.891 -1.424 1.00 86.31 80 ILE A N 1
ATOM 595 C CA . ILE A 1 80 ? -7.211 5.951 -1.762 1.00 86.31 80 ILE A CA 1
ATOM 596 C C . ILE A 1 80 ? -6.422 5.587 -3.021 1.00 86.31 80 ILE A C 1
A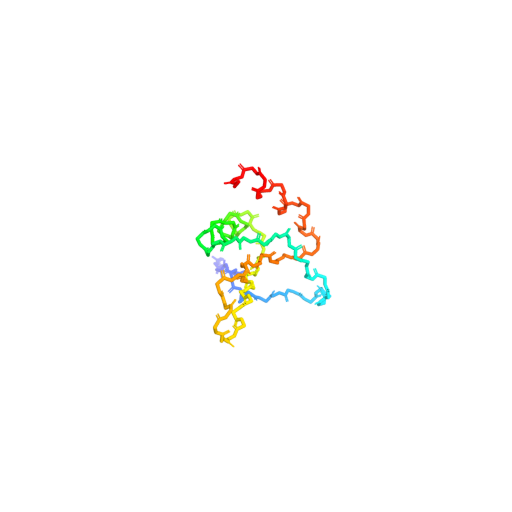TOM 598 O O . ILE A 1 80 ? -6.270 6.417 -3.914 1.00 86.31 80 ILE A O 1
ATOM 602 N N . ILE A 1 81 ? -5.962 4.339 -3.120 1.00 83.75 81 ILE A N 1
ATOM 603 C CA . ILE A 1 81 ? -5.206 3.881 -4.290 1.00 83.75 81 ILE A CA 1
ATOM 604 C C . ILE A 1 81 ? -6.087 3.823 -5.535 1.00 83.75 81 ILE A C 1
ATOM 606 O O . ILE A 1 81 ? -5.631 4.230 -6.592 1.00 83.75 81 ILE A O 1
ATOM 610 N N . SER 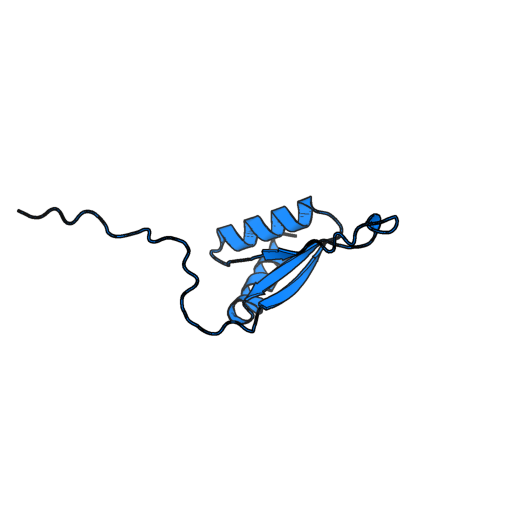A 1 82 ? -7.351 3.406 -5.415 1.00 81.06 82 SER A N 1
ATOM 611 C CA . SER A 1 82 ? -8.285 3.410 -6.548 1.00 81.06 82 SER A CA 1
ATOM 612 C C . SER A 1 82 ? -8.645 4.811 -7.056 1.00 81.06 82 SER A C 1
ATOM 614 O O . SER A 1 82 ? -9.162 4.924 -8.163 1.00 81.06 82 SER A O 1
ATOM 616 N N . GLU A 1 83 ? -8.460 5.857 -6.250 1.00 76.88 83 GLU A N 1
ATOM 617 C CA . GLU A 1 83 ? -8.779 7.239 -6.629 1.00 76.88 83 GLU A CA 1
ATOM 618 C C . GLU A 1 83 ? -7.575 7.972 -7.244 1.00 76.88 83 GLU A C 1
ATOM 620 O O . GLU A 1 83 ? -7.755 8.944 -7.977 1.00 76.88 83 GLU A O 1
ATOM 625 N N . LYS A 1 84 ? -6.345 7.537 -6.936 1.00 65.31 84 LYS A N 1
ATOM 626 C CA . LYS A 1 84 ? -5.111 8.257 -7.297 1.00 65.31 84 LYS A CA 1
ATOM 627 C C . LYS A 1 84 ? -4.190 7.537 -8.283 1.00 65.31 84 LYS A C 1
ATOM 629 O O . LYS A 1 84 ? -3.266 8.187 -8.773 1.00 65.31 84 LYS A O 1
ATOM 634 N N . VAL A 1 85 ? -4.421 6.253 -8.562 1.00 57.34 85 VAL A N 1
ATOM 635 C CA . VAL A 1 85 ? -3.638 5.424 -9.497 1.00 57.34 85 VAL A CA 1
ATOM 636 C C . VAL A 1 85 ? -4.581 4.677 -10.427 1.00 57.34 85 VAL A C 1
ATOM 638 O O . VAL A 1 85 ? -4.355 4.747 -11.651 1.00 57.34 85 VAL A O 1
#

Mean predicted aligned error: 12.28 Å

Solvent-accessible surface area (backbone atoms only — not comparable to full-atom values): 5468 Å² total; per-residue (Å²): 136,89,81,87,80,77,94,76,81,74,75,97,66,81,67,99,69,79,95,79,53,72,35,81,74,51,72,26,85,44,65,68,61,42,50,53,48,44,54,54,34,48,76,71,72,39,73,66,44,82,44,68,50,74,55,86,66,103,60,45,92,74,47,37,31,28,40,29,30,42,51,92,45,42,71,61,50,52,52,54,45,71,75,75,110

pLDDT: mean 71.69, std 16.28, range [43.22, 89.31]